Protein AF-A0A844FYM0-F1 (afdb_monomer)

Solvent-accessible surface area (backbone atoms only — not comparable to full-atom values): 5977 Å² total; per-residue (Å²): 106,70,69,58,35,56,45,48,46,68,63,49,56,98,84,57,82,66,56,57,86,72,61,78,51,83,67,73,59,97,50,38,76,73,65,48,74,80,47,81,51,67,36,68,57,50,50,70,39,94,86,45,91,75,50,80,83,86,86,76,77,81,86,45,56,91,77,46,84,79,46,77,67,54,50,52,50,51,51,53,44,53,48,53,52,51,55,52,67,72,75,110

Radius of gyration: 14.8 Å; Cα contacts (8 Å, |Δi|>4): 52; chains: 1; bounding box: 33×29×38 Å

Sequence (92 aa):
MDAWAARLERELPPGLPYSASDNIRFGTGWNTAENYAKGRMLSCCCGGFDFVRAALALEIPYANMRGCVLDAAKARELGSVLLRVAAAALQE

Secondary structure (DSSP, 8-state):
-HHHHHHHHHHS-TTS---GGG---TTSSS--HHHHTT---HHHHHTTSTT-S--------TTTGGG----HHHHHHHHHHHHHHHHHHTT-

Foldseek 3Di:
DLQLQVQLCVQQDVQQDDHSVPDQDACRPPHYPVVCVVDHDPLRVQVPDPPDPHRDDDDDDPPDSVVRDCDPVNVVSSVVSNVVSVVVVSVD

pLDDT: mean 82.73, std 8.9, range [60.91, 95.31]

Mean predicted aligned error: 5.93 Å

Organism: NCBI:txid2606640

Structure (mmCIF, N/CA/C/O b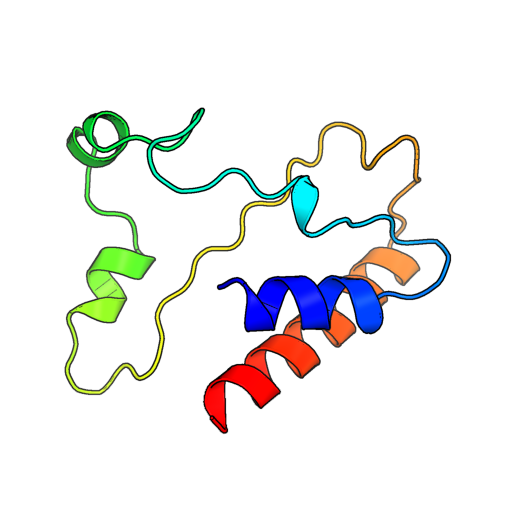ackbone):
data_AF-A0A844FYM0-F1
#
_entry.id   AF-A0A844FYM0-F1
#
loop_
_atom_site.group_PDB
_atom_site.id
_atom_site.type_symbol
_atom_site.label_atom_id
_atom_site.label_alt_id
_atom_site.label_comp_id
_atom_site.label_asym_id
_atom_site.label_entity_id
_atom_site.label_seq_id
_atom_site.pdbx_PDB_ins_code
_atom_site.Cartn_x
_atom_site.Cartn_y
_atom_site.Cartn_z
_atom_site.occupancy
_atom_site.B_iso_or_equiv
_atom_site.auth_seq_id
_atom_site.auth_comp_id
_atom_site.auth_asym_id
_atom_site.auth_atom_id
_atom_site.pdbx_PDB_model_num
ATOM 1 N N . MET A 1 1 ? -1.511 -7.661 -7.608 1.00 70.62 1 MET A N 1
ATOM 2 C CA . MET A 1 1 ? -2.284 -6.586 -6.943 1.00 70.62 1 MET A CA 1
ATOM 3 C C . MET A 1 1 ? -3.513 -7.120 -6.225 1.00 70.62 1 MET A C 1
ATOM 5 O O . MET A 1 1 ? -3.665 -6.786 -5.062 1.00 70.62 1 MET A O 1
ATOM 9 N N . ASP A 1 2 ? -4.335 -7.983 -6.834 1.00 82.06 2 ASP A N 1
ATOM 10 C CA . ASP A 1 2 ? -5.542 -8.502 -6.161 1.00 82.06 2 ASP A CA 1
ATOM 11 C C . ASP A 1 2 ? -5.228 -9.293 -4.873 1.00 82.06 2 ASP A C 1
ATOM 13 O O . ASP A 1 2 ? -5.856 -9.061 -3.844 1.00 82.06 2 ASP A O 1
ATOM 17 N N . ALA A 1 3 ? -4.191 -10.142 -4.880 1.00 86.69 3 ALA A N 1
ATOM 18 C CA . ALA A 1 3 ? -3.743 -10.859 -3.678 1.00 86.69 3 ALA A CA 1
ATOM 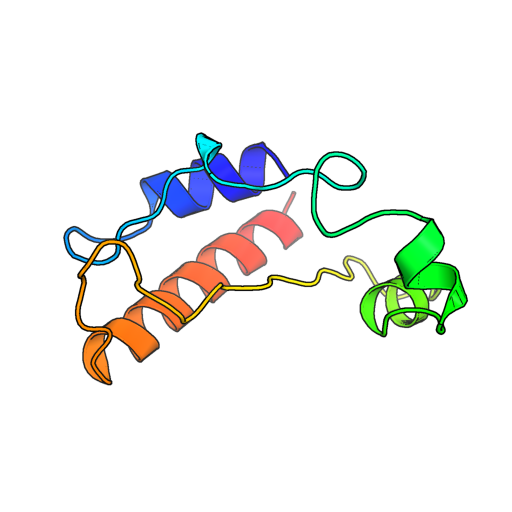19 C C . ALA A 1 3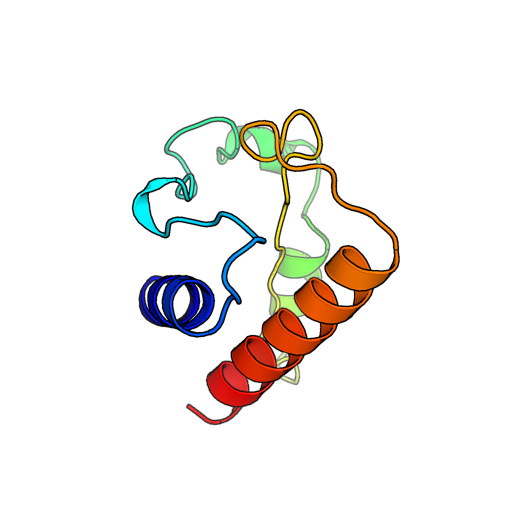 ? -3.246 -9.912 -2.567 1.00 86.69 3 ALA A C 1
ATOM 21 O O . ALA A 1 3 ? -3.570 -10.096 -1.394 1.00 86.69 3 ALA A O 1
ATOM 22 N N . TRP A 1 4 ? -2.510 -8.860 -2.945 1.00 87.19 4 TRP A N 1
ATOM 23 C CA . TRP A 1 4 ? -2.028 -7.827 -2.024 1.00 87.19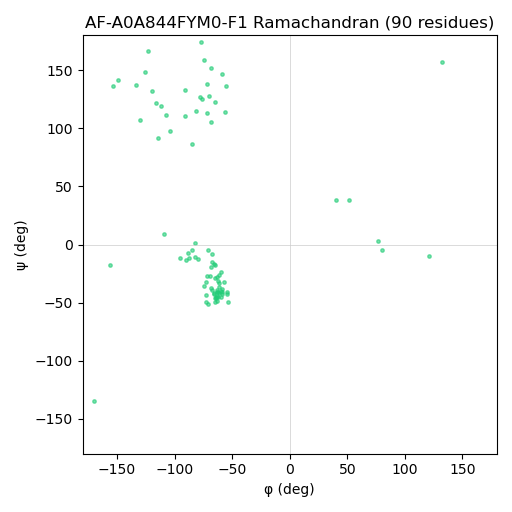 4 TRP A CA 1
ATOM 24 C C . TRP A 1 4 ? -3.196 -7.054 -1.400 1.00 87.19 4 TRP A C 1
ATOM 26 O O . TRP A 1 4 ? -3.249 -6.894 -0.184 1.00 87.19 4 TRP A O 1
ATOM 36 N N . ALA A 1 5 ? -4.172 -6.649 -2.217 1.00 89.38 5 ALA A N 1
ATOM 37 C CA . ALA A 1 5 ? -5.363 -5.935 -1.770 1.00 89.38 5 ALA A CA 1
ATOM 38 C C . ALA A 1 5 ? -6.220 -6.781 -0.819 1.00 89.38 5 ALA A C 1
ATOM 40 O O . ALA A 1 5 ? -6.553 -6.332 0.274 1.00 89.38 5 ALA A O 1
ATOM 41 N N . ALA A 1 6 ? -6.507 -8.034 -1.185 1.00 92.56 6 ALA A N 1
ATOM 42 C CA . ALA A 1 6 ? -7.264 -8.959 -0.340 1.00 92.56 6 ALA A CA 1
ATOM 43 C C . ALA A 1 6 ? -6.558 -9.241 0.996 1.00 92.56 6 ALA A C 1
ATOM 45 O O . ALA A 1 6 ? -7.194 -9.464 2.028 1.00 92.56 6 ALA A O 1
ATOM 46 N N . ARG A 1 7 ? -5.222 -9.244 0.996 1.00 93.69 7 ARG A N 1
ATOM 47 C CA . ARG A 1 7 ? -4.429 -9.397 2.213 1.00 93.69 7 ARG A CA 1
ATOM 48 C C . ARG A 1 7 ? -4.464 -8.146 3.084 1.00 93.69 7 ARG A C 1
ATOM 50 O O . ARG A 1 7 ? -4.655 -8.285 4.288 1.00 93.69 7 ARG A O 1
ATOM 57 N N . LEU A 1 8 ? -4.333 -6.958 2.496 1.00 92.44 8 LEU A N 1
ATOM 58 C CA . LEU A 1 8 ? -4.446 -5.698 3.228 1.00 92.44 8 LEU A CA 1
ATOM 59 C C . LEU A 1 8 ? -5.820 -5.550 3.894 1.00 92.44 8 LEU A C 1
ATOM 61 O O . LEU A 1 8 ? -5.884 -5.225 5.074 1.00 92.44 8 LEU A O 1
ATOM 65 N N . GLU A 1 9 ? -6.901 -5.856 3.172 1.00 93.50 9 GLU A N 1
ATOM 66 C CA . GLU A 1 9 ? -8.269 -5.828 3.710 1.00 93.50 9 GLU A CA 1
ATOM 67 C C . GLU A 1 9 ? -8.454 -6.767 4.902 1.00 93.50 9 GLU A C 1
ATOM 69 O O . GLU A 1 9 ? -9.107 -6.406 5.876 1.00 93.50 9 GLU A O 1
ATOM 74 N N . ARG A 1 10 ? -7.823 -7.943 4.868 1.00 94.88 10 ARG A N 1
ATOM 75 C CA . ARG A 1 10 ? -7.873 -8.908 5.971 1.00 94.88 10 ARG A CA 1
ATOM 76 C C . ARG A 1 10 ? -7.013 -8.510 7.174 1.00 94.88 10 ARG A C 1
ATOM 78 O O . ARG A 1 10 ? -7.362 -8.855 8.298 1.00 94.88 10 ARG A O 1
ATOM 85 N N . GLU A 1 11 ? -5.858 -7.885 6.949 1.00 95.31 11 GLU A N 1
ATOM 86 C CA . GLU A 1 11 ? -4.881 -7.594 8.010 1.00 95.31 11 GLU A CA 1
ATOM 87 C C . GLU A 1 11 ? -5.087 -6.240 8.700 1.00 95.31 11 GLU A C 1
ATOM 89 O O . GLU A 1 11 ? -4.472 -5.995 9.743 1.00 95.31 11 GLU A O 1
ATOM 94 N N . LEU A 1 12 ? -5.912 -5.353 8.138 1.00 92.44 12 LEU A N 1
ATOM 95 C CA . LEU A 1 12 ? -6.217 -4.076 8.771 1.00 92.44 12 LEU A CA 1
ATOM 96 C C . LEU A 1 12 ? -7.114 -4.258 10.008 1.00 92.44 12 LEU A C 1
ATOM 98 O O . LEU A 1 12 ? -8.062 -5.044 9.991 1.00 92.44 12 LEU A O 1
ATOM 102 N N . PRO A 1 13 ? -6.833 -3.525 11.097 1.00 89.12 13 PRO A N 1
ATOM 103 C CA . PRO A 1 13 ? -7.587 -3.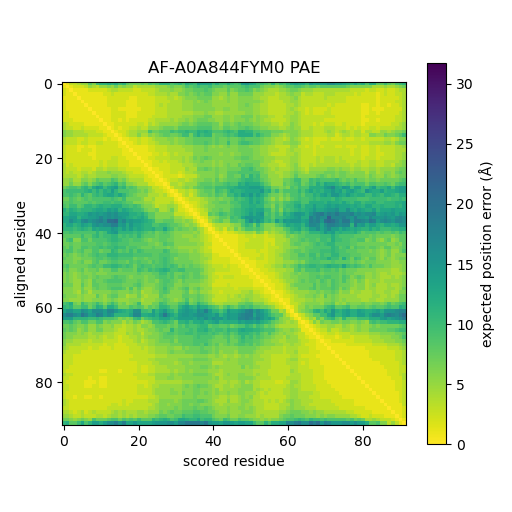618 12.338 1.00 89.12 13 PRO A CA 1
ATOM 104 C C . PRO A 1 13 ? -8.967 -2.941 12.231 1.00 89.12 13 PRO A C 1
ATOM 106 O O . PRO A 1 13 ? -9.156 -2.012 11.431 1.00 89.12 13 PRO A O 1
ATOM 109 N N . PRO A 1 14 ? -9.921 -3.311 13.109 1.00 81.69 14 PRO A N 1
ATOM 110 C CA . PRO A 1 14 ? -11.163 -2.565 13.282 1.00 81.69 14 PRO A CA 1
ATOM 111 C C . PRO A 1 14 ? -10.857 -1.102 13.642 1.00 81.69 14 PRO A C 1
ATOM 113 O O . PRO A 1 14 ? -10.302 -0.817 14.699 1.00 81.69 14 PRO A O 1
ATOM 116 N N . GLY A 1 15 ? -11.196 -0.165 12.753 1.00 85.69 15 GLY A N 1
ATOM 117 C CA . GLY A 1 15 ? -10.904 1.266 12.924 1.00 85.69 15 GLY A CA 1
ATOM 118 C C . GLY A 1 15 ? -10.040 1.877 11.820 1.00 85.69 15 GLY A C 1
ATOM 119 O O . GLY A 1 15 ? -9.960 3.099 11.732 1.00 85.69 15 GLY A O 1
ATOM 120 N N . LEU A 1 16 ? -9.459 1.063 10.937 1.00 88.25 16 LEU A N 1
ATOM 121 C CA . LEU A 1 16 ? -8.820 1.521 9.703 1.00 88.25 16 LEU A CA 1
ATOM 122 C C . LEU A 1 16 ? -9.602 0.986 8.496 1.00 88.25 16 LEU A C 1
ATOM 124 O O . LEU A 1 16 ? -9.345 -0.130 8.048 1.00 88.25 16 LEU A O 1
ATOM 128 N N . PRO A 1 17 ? -10.587 1.742 7.977 1.00 88.00 17 PRO A N 1
ATOM 129 C CA . PRO A 1 17 ? -11.432 1.245 6.904 1.00 88.00 17 PRO A CA 1
ATOM 130 C C . PRO A 1 17 ? -10.653 1.139 5.591 1.00 88.00 17 PRO A C 1
ATOM 132 O O . PRO A 1 17 ? -10.078 2.110 5.107 1.00 88.00 17 PRO A O 1
ATOM 135 N N . TYR A 1 18 ? -10.717 -0.028 4.970 1.00 88.44 18 TYR A N 1
ATOM 136 C CA . TYR A 1 18 ? -10.212 -0.284 3.629 1.00 88.44 18 TYR A CA 1
ATOM 137 C C . TYR A 1 18 ? -11.086 -1.359 3.002 1.00 88.44 18 TYR A C 1
ATOM 139 O O . TYR A 1 18 ? -11.480 -2.292 3.698 1.00 88.44 18 TYR A O 1
ATOM 147 N N . SER A 1 19 ? -11.375 -1.238 1.708 1.00 89.56 19 SER A N 1
ATOM 148 C CA . SER A 1 19 ? -11.915 -2.360 0.954 1.00 89.56 19 SER A CA 1
ATOM 149 C C . SER A 1 19 ? -11.188 -2.528 -0.365 1.00 89.56 19 SER A C 1
ATOM 151 O O . SER A 1 19 ? -10.920 -1.551 -1.068 1.00 89.56 19 SER A O 1
ATOM 153 N N . ALA A 1 20 ? -10.882 -3.777 -0.723 1.00 90.38 20 ALA A N 1
ATOM 154 C CA . ALA A 1 20 ? -10.204 -4.074 -1.976 1.00 90.38 20 ALA A CA 1
ATOM 155 C C . ALA A 1 20 ? -11.036 -3.640 -3.195 1.00 90.38 20 ALA A C 1
ATOM 157 O O . ALA A 1 20 ? -10.461 -3.314 -4.237 1.00 90.38 20 ALA A O 1
ATOM 158 N N . SER A 1 21 ? -12.369 -3.585 -3.064 1.00 90.38 21 SER A N 1
ATOM 159 C CA . SER A 1 21 ? -13.271 -3.115 -4.121 1.00 90.38 21 SER A CA 1
ATOM 160 C C . SER A 1 21 ? -13.154 -1.620 -4.410 1.00 90.38 21 SER A C 1
ATOM 162 O O . SER A 1 21 ? -13.576 -1.183 -5.477 1.00 90.38 21 SER A O 1
ATOM 164 N N . ASP A 1 22 ? -12.590 -0.835 -3.488 1.00 86.19 22 ASP A N 1
ATOM 165 C CA . ASP A 1 22 ? -12.394 0.606 -3.681 1.00 86.19 22 ASP A CA 1
ATOM 166 C C . ASP A 1 22 ? -11.132 0.927 -4.488 1.00 86.19 22 ASP A C 1
ATOM 168 O O . ASP A 1 22 ? -10.918 2.078 -4.875 1.00 86.19 22 ASP A O 1
ATOM 172 N N . ASN A 1 23 ? -10.267 -0.065 -4.729 1.00 85.75 23 ASN A N 1
ATOM 173 C CA . ASN A 1 23 ? -9.046 0.151 -5.489 1.00 85.75 23 ASN A CA 1
ATOM 174 C C . ASN A 1 23 ? -9.386 0.538 -6.928 1.00 85.75 23 ASN A C 1
ATOM 176 O O . ASN A 1 23 ? -10.003 -0.219 -7.680 1.00 85.75 23 ASN A O 1
ATOM 180 N N . ILE A 1 24 ? -8.894 1.700 -7.342 1.00 82.00 24 ILE A N 1
ATOM 181 C CA . ILE A 1 24 ? -9.006 2.151 -8.724 1.00 82.00 24 ILE A CA 1
ATOM 182 C C . ILE A 1 24 ? -7.901 1.463 -9.520 1.00 82.00 24 ILE A C 1
ATOM 184 O O . ILE A 1 24 ? -6.713 1.686 -9.281 1.00 82.00 24 ILE A O 1
ATOM 188 N N . ARG A 1 25 ? -8.289 0.599 -10.460 1.00 78.56 25 ARG A N 1
ATOM 189 C CA . ARG A 1 25 ? -7.334 -0.060 -11.352 1.00 78.56 25 ARG A CA 1
ATOM 190 C C . ARG A 1 25 ? -6.719 0.961 -12.307 1.00 78.56 25 ARG A C 1
ATOM 192 O O . ARG A 1 25 ? -7.327 1.970 -12.667 1.00 78.56 25 ARG A O 1
ATOM 199 N N . PHE A 1 26 ? -5.497 0.677 -12.746 1.00 76.12 26 PHE A N 1
ATOM 200 C CA . PHE A 1 26 ? -4.879 1.457 -13.811 1.00 76.12 26 PHE A CA 1
ATOM 201 C C . PHE A 1 26 ? -5.785 1.470 -15.054 1.00 76.12 26 PHE A C 1
ATOM 203 O O . PHE A 1 26 ? -6.345 0.444 -15.436 1.00 76.12 26 PHE A O 1
ATOM 210 N N . GLY A 1 27 ? -5.935 2.642 -15.664 1.00 75.31 27 GLY A N 1
ATOM 211 C CA . GLY A 1 27 ? -6.761 2.878 -16.844 1.00 75.31 27 GLY A CA 1
ATOM 212 C C . GLY A 1 27 ? -8.258 3.044 -16.573 1.00 75.31 27 GLY A C 1
ATOM 213 O O . GLY A 1 27 ? -8.987 3.353 -17.510 1.00 75.31 27 GLY A O 1
ATOM 214 N N . THR A 1 28 ? -8.739 2.869 -15.335 1.00 79.38 28 THR A N 1
ATOM 215 C CA . THR A 1 28 ? -10.188 2.854 -15.039 1.00 79.38 28 THR A CA 1
ATOM 216 C C . THR A 1 28 ? -10.688 4.078 -14.274 1.00 79.38 28 THR A C 1
ATOM 218 O O . THR A 1 28 ? -11.815 4.085 -13.789 1.00 79.38 28 THR A O 1
ATOM 221 N N . GLY A 1 29 ? -9.859 5.104 -14.108 1.00 78.62 29 GLY A N 1
ATOM 222 C CA . GLY A 1 29 ? -10.218 6.299 -13.356 1.00 78.62 29 GLY A CA 1
ATOM 223 C C . GLY A 1 29 ? -9.179 7.388 -13.548 1.00 78.62 29 GLY A C 1
ATOM 224 O O . GLY A 1 29 ? -8.724 7.628 -14.659 1.00 78.62 29 GLY A O 1
ATOM 225 N N . TRP A 1 30 ? -8.769 8.027 -12.458 1.00 70.75 30 TRP A N 1
ATOM 226 C CA . TRP A 1 30 ? -7.826 9.141 -12.510 1.00 70.75 30 TRP A CA 1
ATOM 227 C C . TRP A 1 30 ? -6.409 8.751 -12.943 1.00 70.75 30 TRP A C 1
ATOM 229 O O . TRP A 1 30 ? -5.659 9.649 -13.292 1.00 70.75 30 TRP A O 1
ATOM 239 N N . ASN A 1 31 ? -6.036 7.464 -12.940 1.00 68.75 31 ASN A N 1
ATOM 240 C CA . ASN A 1 31 ? -4.724 6.987 -13.378 1.00 68.75 31 ASN A CA 1
ATOM 241 C C . ASN A 1 31 ? -4.811 6.342 -14.776 1.00 68.75 31 ASN A C 1
ATOM 243 O O . ASN A 1 31 ? -5.200 5.181 -14.891 1.00 68.75 31 ASN A O 1
ATOM 247 N N . THR A 1 32 ? -4.476 7.086 -15.833 1.00 76.00 32 THR A N 1
ATOM 248 C CA . THR A 1 32 ? -4.516 6.644 -17.244 1.00 76.00 32 THR A CA 1
ATOM 249 C C . THR A 1 32 ? -3.151 6.793 -17.914 1.00 76.00 32 THR A C 1
ATOM 251 O O . THR A 1 32 ? -2.275 7.483 -17.398 1.00 76.00 32 THR A O 1
ATOM 254 N N . ALA A 1 33 ? -2.960 6.192 -19.095 1.00 73.31 33 ALA A N 1
ATOM 255 C CA . ALA A 1 33 ? -1.720 6.334 -19.866 1.00 73.31 33 ALA A CA 1
ATOM 256 C C . ALA A 1 33 ? -1.374 7.801 -20.203 1.00 73.31 33 ALA A C 1
ATOM 258 O O . ALA A 1 33 ? -0.199 8.163 -20.213 1.00 73.31 33 ALA A O 1
ATOM 259 N N . GLU A 1 34 ? -2.373 8.666 -20.409 1.00 75.69 34 GLU A N 1
ATOM 260 C CA . GLU A 1 34 ? -2.162 10.101 -20.664 1.00 75.69 34 GLU A CA 1
ATOM 261 C C . GLU A 1 34 ? -1.494 10.824 -19.491 1.00 75.69 34 GLU A C 1
ATOM 263 O O . GLU A 1 34 ? -0.689 11.731 -19.708 1.00 75.69 34 GLU A O 1
ATOM 268 N N . ASN A 1 35 ? -1.726 10.389 -18.250 1.00 69.06 35 ASN A N 1
ATOM 269 C CA . ASN A 1 35 ? -1.037 10.966 -17.095 1.00 69.06 35 ASN A CA 1
ATOM 270 C C . ASN A 1 35 ? 0.473 10.701 -17.121 1.00 69.06 35 ASN A C 1
ATOM 272 O O . ASN A 1 35 ? 1.244 11.518 -16.619 1.00 69.06 35 ASN A O 1
ATOM 276 N N . TYR A 1 36 ? 0.902 9.598 -17.737 1.00 64.19 36 TYR A N 1
ATOM 277 C CA . TYR A 1 36 ? 2.316 9.236 -17.861 1.00 64.19 36 TYR A CA 1
ATOM 278 C C . TYR A 1 36 ? 3.030 9.999 -18.983 1.00 64.19 36 TYR A C 1
ATOM 280 O O . TYR A 1 36 ? 4.260 10.021 -19.016 1.00 64.19 36 TYR A O 1
ATOM 288 N N . ALA A 1 37 ? 2.298 10.693 -19.865 1.00 68.00 37 ALA A N 1
ATOM 289 C CA . ALA A 1 37 ? 2.904 11.588 -20.854 1.00 68.00 37 ALA A CA 1
ATOM 290 C C . ALA A 1 37 ? 3.594 12.805 -20.201 1.00 68.00 37 ALA A C 1
ATOM 292 O O . ALA A 1 37 ? 4.440 13.443 -20.823 1.00 68.00 37 ALA A O 1
ATOM 293 N N . LYS A 1 38 ? 3.281 13.103 -18.929 1.00 68.81 38 LYS A N 1
ATOM 294 C CA . LYS A 1 38 ? 3.909 14.175 -18.135 1.00 68.81 38 LYS A CA 1
ATOM 295 C C . LYS A 1 38 ? 5.245 13.775 -17.495 1.00 68.81 38 LYS A C 1
ATOM 297 O O . LYS A 1 38 ? 5.843 14.579 -16.785 1.00 68.81 38 LYS A O 1
ATOM 302 N N . GLY A 1 39 ? 5.710 12.551 -17.734 1.00 69.38 39 GLY A N 1
ATOM 303 C CA . GLY A 1 39 ? 6.938 12.007 -17.168 1.00 69.38 39 GLY A CA 1
ATOM 304 C C . GLY A 1 39 ? 6.726 10.614 -16.587 1.00 69.38 39 GLY A C 1
ATOM 305 O O . GLY A 1 39 ? 5.619 10.213 -16.231 1.00 69.38 39 GLY A O 1
ATOM 306 N N . ARG A 1 40 ? 7.816 9.852 -16.490 1.00 70.44 40 ARG A N 1
ATOM 307 C CA . ARG A 1 40 ? 7.786 8.496 -15.940 1.00 70.44 40 ARG A CA 1
ATOM 308 C C . ARG A 1 40 ? 7.718 8.564 -14.408 1.00 70.44 40 ARG A C 1
ATOM 310 O O . ARG A 1 40 ? 8.558 9.209 -13.787 1.00 70.44 40 ARG A O 1
ATOM 317 N N . MET A 1 41 ? 6.742 7.882 -13.799 1.00 75.25 41 MET A N 1
ATOM 318 C CA . MET A 1 41 ? 6.687 7.724 -12.338 1.00 75.25 41 MET A CA 1
ATOM 319 C C . MET A 1 41 ? 7.958 7.043 -11.816 1.00 75.25 41 MET A C 1
ATOM 321 O O . MET A 1 41 ? 8.501 6.155 -12.476 1.00 75.25 41 MET A O 1
ATOM 325 N N . LEU A 1 42 ? 8.393 7.400 -10.602 1.00 80.69 42 LEU A N 1
ATOM 326 C CA . LEU A 1 42 ? 9.592 6.824 -9.982 1.00 80.69 42 LEU A CA 1
ATOM 327 C C . LEU A 1 42 ? 9.533 5.291 -9.920 1.00 80.69 42 LEU A C 1
ATOM 329 O O . LEU A 1 42 ? 10.519 4.637 -10.239 1.00 80.69 42 LEU A O 1
ATOM 333 N N . SER A 1 43 ? 8.372 4.710 -9.599 1.00 82.12 43 SER A N 1
ATOM 334 C CA . SER A 1 43 ? 8.171 3.254 -9.601 1.00 82.12 43 SER A CA 1
ATOM 335 C C . SER A 1 43 ? 8.436 2.627 -10.977 1.00 82.12 43 SER A C 1
ATOM 337 O O . SER A 1 43 ? 9.099 1.600 -11.064 1.00 82.12 43 SER A O 1
ATOM 339 N N . CYS A 1 44 ? 8.011 3.272 -12.066 1.00 76.94 44 CYS A N 1
ATOM 340 C CA . CYS A 1 44 ? 8.282 2.822 -13.434 1.00 76.94 44 CYS A CA 1
ATOM 341 C C . CYS A 1 44 ? 9.749 3.012 -13.853 1.00 76.94 44 CYS A C 1
ATOM 343 O O . CYS A 1 44 ? 10.231 2.300 -14.735 1.00 76.94 44 CYS A O 1
ATOM 345 N N . CYS A 1 45 ? 10.459 3.987 -13.277 1.00 82.31 45 CYS A N 1
ATOM 346 C CA . CYS A 1 45 ? 11.905 4.124 -13.459 1.00 82.31 45 CYS A CA 1
ATOM 347 C C . CYS A 1 45 ? 12.641 2.998 -12.723 1.00 82.31 45 CYS A C 1
ATOM 349 O O . CYS A 1 45 ? 13.436 2.285 -13.326 1.00 82.31 45 CYS A O 1
ATOM 351 N N . CYS A 1 46 ? 12.332 2.805 -11.439 1.00 86.81 46 CYS A N 1
ATOM 352 C CA . CYS A 1 46 ? 12.956 1.797 -10.587 1.00 86.81 46 CYS A CA 1
ATOM 353 C C . CYS A 1 46 ? 12.684 0.367 -11.066 1.00 86.81 46 CYS A C 1
ATOM 355 O O . CYS A 1 46 ? 13.584 -0.461 -11.039 1.00 86.81 46 CYS A O 1
ATOM 357 N N . GLY A 1 47 ? 11.472 0.079 -11.546 1.00 86.25 47 GLY A N 1
ATOM 358 C CA . GLY A 1 47 ? 11.112 -1.245 -12.058 1.00 86.25 47 GLY A CA 1
ATOM 359 C C . GLY A 1 47 ? 11.835 -1.651 -13.346 1.00 86.25 47 GLY A C 1
ATOM 360 O O . GLY A 1 47 ? 11.699 -2.790 -13.769 1.00 86.25 47 GLY A O 1
ATOM 361 N N . GLY A 1 48 ? 12.585 -0.742 -13.978 1.00 85.69 48 GLY A N 1
ATOM 362 C CA . GLY A 1 48 ? 13.404 -1.050 -15.152 1.00 85.69 48 GLY A CA 1
ATOM 363 C C . GLY A 1 48 ? 14.793 -1.607 -14.831 1.00 85.69 48 GLY A C 1
ATOM 364 O O . GLY A 1 48 ? 15.523 -1.932 -15.760 1.00 85.69 48 GLY A O 1
ATOM 365 N N . PHE A 1 49 ? 15.185 -1.677 -13.556 1.00 89.94 49 PHE A N 1
ATOM 366 C CA . PHE A 1 49 ? 16.481 -2.221 -13.154 1.00 89.94 49 PHE A CA 1
ATOM 367 C C . PHE A 1 49 ? 16.394 -3.720 -12.860 1.00 89.94 49 PHE A C 1
ATOM 369 O O . PHE A 1 49 ? 15.562 -4.143 -12.059 1.00 89.94 49 PHE A O 1
ATOM 376 N N . ASP A 1 50 ? 17.333 -4.500 -13.400 1.00 90.69 50 ASP A N 1
ATOM 377 C CA . ASP A 1 50 ? 17.370 -5.968 -13.258 1.00 90.69 50 ASP A CA 1
ATOM 378 C C . ASP A 1 50 ? 17.471 -6.454 -11.801 1.00 90.69 50 ASP A C 1
ATOM 380 O O . ASP A 1 50 ? 17.085 -7.575 -11.475 1.00 90.69 50 ASP A O 1
ATOM 384 N N . PHE A 1 51 ? 17.985 -5.612 -10.900 1.00 89.25 51 PHE A N 1
ATOM 385 C CA . PHE A 1 51 ? 18.121 -5.927 -9.476 1.00 89.25 51 PHE A CA 1
ATOM 386 C C . PHE A 1 51 ? 16.877 -5.576 -8.641 1.00 89.25 51 PHE A C 1
ATOM 388 O O . PHE A 1 51 ? 16.823 -5.898 -7.452 1.00 89.25 51 PHE A O 1
ATOM 395 N N . VAL A 1 52 ? 15.876 -4.902 -9.217 1.00 87.69 52 VAL A N 1
ATOM 396 C CA . VAL A 1 52 ? 14.661 -4.498 -8.501 1.00 87.69 52 VAL A CA 1
ATOM 397 C C . VAL A 1 52 ? 13.603 -5.587 -8.629 1.00 87.69 52 VAL A C 1
ATOM 399 O O . VAL A 1 52 ? 13.013 -5.787 -9.684 1.00 87.69 52 VAL A O 1
ATOM 402 N N . ARG A 1 53 ? 13.315 -6.273 -7.517 1.00 81.38 53 ARG A N 1
ATOM 403 C CA . ARG A 1 53 ? 12.287 -7.328 -7.477 1.00 81.38 53 ARG A CA 1
ATOM 404 C C . ARG A 1 53 ? 10.852 -6.806 -7.542 1.00 81.38 53 ARG A C 1
ATOM 406 O O . ARG A 1 53 ? 9.982 -7.492 -8.063 1.00 81.38 53 ARG A O 1
ATOM 413 N N . ALA A 1 54 ? 10.595 -5.620 -6.994 1.00 80.31 54 ALA A N 1
ATOM 414 C CA . ALA A 1 54 ? 9.286 -4.981 -7.048 1.00 80.31 54 ALA A CA 1
ATOM 415 C C . ALA A 1 54 ? 9.427 -3.459 -6.948 1.00 80.31 54 ALA A C 1
ATOM 417 O O . ALA A 1 54 ? 10.155 -2.950 -6.096 1.00 80.31 54 ALA A O 1
ATOM 418 N N . ALA A 1 55 ? 8.685 -2.737 -7.786 1.00 83.75 55 ALA A N 1
ATOM 419 C CA . ALA A 1 55 ? 8.552 -1.288 -7.721 1.00 83.75 55 ALA A CA 1
ATOM 420 C C . ALA A 1 55 ? 7.065 -0.928 -7.758 1.00 83.75 55 ALA A C 1
ATOM 422 O O . ALA A 1 55 ? 6.402 -1.069 -8.783 1.00 83.75 55 ALA A O 1
ATOM 423 N N . LEU A 1 56 ? 6.530 -0.496 -6.617 1.00 77.31 56 LEU A N 1
ATOM 424 C CA . LEU A 1 56 ? 5.104 -0.247 -6.423 1.00 77.31 56 LEU A CA 1
ATOM 425 C C . LEU A 1 56 ? 4.892 1.175 -5.908 1.00 77.31 56 LEU A C 1
ATOM 427 O O . LEU A 1 56 ? 5.720 1.706 -5.170 1.00 77.31 56 LEU A O 1
ATOM 431 N N . ALA A 1 57 ? 3.767 1.774 -6.284 1.00 77.19 57 ALA A N 1
ATOM 432 C CA . ALA A 1 57 ? 3.272 3.010 -5.699 1.00 77.19 57 ALA A CA 1
ATOM 433 C C . ALA A 1 57 ? 1.898 2.728 -5.085 1.00 77.19 57 ALA A C 1
ATOM 435 O O . ALA A 1 57 ? 1.053 2.100 -5.724 1.00 77.19 57 ALA A O 1
ATOM 436 N N . LEU A 1 58 ? 1.699 3.169 -3.845 1.00 75.50 58 LEU A N 1
ATOM 437 C CA . LEU A 1 58 ? 0.408 3.139 -3.170 1.00 75.50 58 LEU A CA 1
ATOM 438 C C . LEU A 1 58 ? -0.008 4.580 -2.909 1.00 75.50 58 LEU A C 1
ATOM 440 O O . LEU A 1 58 ? 0.702 5.322 -2.232 1.00 75.50 58 LEU A O 1
ATOM 444 N N . GLU A 1 59 ? -1.162 4.959 -3.434 1.00 75.38 59 GLU A N 1
ATOM 445 C CA . GLU A 1 59 ? -1.706 6.302 -3.287 1.00 75.38 59 GLU A CA 1
ATOM 446 C C . GLU A 1 59 ? -2.951 6.222 -2.408 1.00 75.38 59 GLU A C 1
ATOM 448 O O . GLU A 1 59 ? -3.910 5.520 -2.725 1.00 75.38 59 GLU A O 1
ATOM 453 N N . ILE A 1 60 ? -2.912 6.910 -1.267 1.00 70.38 60 ILE A N 1
ATOM 454 C CA . ILE A 1 60 ? -3.990 6.896 -0.278 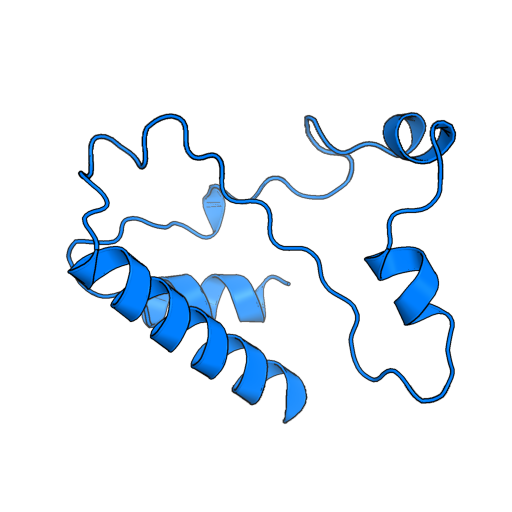1.00 70.38 60 ILE A CA 1
ATOM 455 C C . ILE A 1 60 ? -4.701 8.250 -0.354 1.00 70.38 60 ILE A C 1
ATOM 457 O O . ILE A 1 60 ? -4.098 9.264 0.013 1.00 70.38 60 ILE A O 1
ATOM 461 N N . PRO A 1 61 ? -5.963 8.311 -0.822 1.00 64.44 61 PRO A N 1
ATOM 462 C CA . PRO A 1 61 ? -6.706 9.560 -0.859 1.00 64.44 61 PRO A CA 1
ATOM 463 C C . PRO A 1 61 ? -7.007 10.008 0.574 1.00 64.44 61 PRO A C 1
ATOM 465 O O . PRO A 1 61 ? -7.873 9.469 1.259 1.00 64.44 61 PRO A O 1
ATOM 468 N N . TYR A 1 62 ? -6.282 11.027 1.025 1.00 61.09 62 TYR A N 1
ATOM 469 C CA . TYR A 1 62 ? -6.338 11.530 2.400 1.00 61.09 62 TYR A CA 1
ATOM 470 C C . TYR A 1 62 ? -7.645 12.269 2.743 1.00 61.09 62 TYR A C 1
ATOM 472 O O . TYR A 1 62 ? -7.834 12.691 3.879 1.00 61.09 62 TYR A O 1
ATOM 480 N N . ALA A 1 63 ? -8.540 12.474 1.770 1.00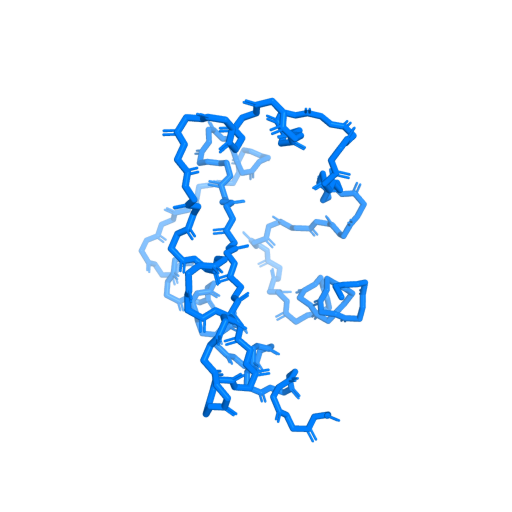 60.91 63 ALA A N 1
ATOM 481 C CA . ALA A 1 63 ? -9.598 13.476 1.877 1.00 60.91 63 ALA A CA 1
ATOM 482 C C . ALA A 1 63 ? -10.684 13.141 2.910 1.00 60.91 63 ALA A C 1
ATOM 484 O O . ALA A 1 63 ? -11.306 14.060 3.437 1.00 60.91 63 ALA A O 1
ATOM 485 N N . ASN A 1 64 ? -10.941 11.863 3.206 1.00 68.38 64 ASN A N 1
ATOM 486 C CA . ASN A 1 64 ? -12.010 11.527 4.147 1.00 68.38 64 ASN A CA 1
ATOM 487 C C . ASN A 1 64 ? -11.911 10.184 4.879 1.00 68.38 64 ASN A C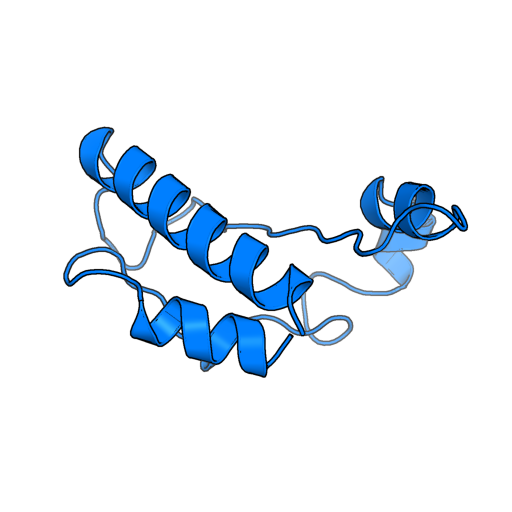 1
ATOM 489 O O . ASN A 1 64 ? -12.618 10.067 5.867 1.00 68.38 64 ASN A O 1
ATOM 493 N N . MET A 1 65 ? -11.112 9.185 4.469 1.00 75.62 65 MET A N 1
ATOM 494 C CA . MET A 1 65 ? -10.999 7.867 5.148 1.00 75.62 65 MET A CA 1
ATOM 495 C C . MET A 1 65 ? -12.353 7.309 5.657 1.00 75.62 65 MET A C 1
ATOM 497 O O . MET A 1 65 ? -12.457 6.785 6.764 1.00 75.62 65 MET A O 1
ATOM 501 N N . ARG A 1 66 ? -13.434 7.501 4.880 1.00 80.62 66 ARG A N 1
ATOM 502 C CA . ARG A 1 66 ? -14.828 7.186 5.270 1.00 80.62 66 ARG A CA 1
ATOM 503 C C . ARG A 1 66 ? -15.281 7.772 6.623 1.00 80.62 66 ARG A C 1
ATOM 505 O O . ARG A 1 66 ? -15.996 7.128 7.381 1.00 80.62 66 ARG A O 1
ATOM 512 N N . GLY A 1 67 ? -14.862 8.992 6.936 1.00 80.81 67 GLY A N 1
ATOM 513 C CA . GLY A 1 67 ? -15.136 9.663 8.207 1.00 80.81 67 GLY A CA 1
ATOM 514 C C . GLY A 1 67 ? -14.275 9.174 9.376 1.00 80.81 67 GLY A C 1
ATOM 515 O O . GLY A 1 67 ? -14.467 9.643 10.496 1.00 80.81 67 GLY A O 1
ATOM 516 N N . CYS A 1 68 ? -13.324 8.259 9.153 1.00 83.69 68 CYS A N 1
ATOM 517 C CA . CYS A 1 68 ? -12.400 7.834 10.196 1.00 83.69 68 CYS A CA 1
ATOM 518 C C . CYS A 1 68 ? -11.324 8.899 10.435 1.00 83.69 68 CYS A C 1
ATOM 520 O O . CYS A 1 68 ? -10.586 9.286 9.530 1.00 83.69 68 CYS A O 1
ATOM 522 N N . VAL A 1 69 ? -11.194 9.333 11.688 1.00 86.62 69 VAL A N 1
ATOM 523 C CA . VAL A 1 69 ? -10.073 10.171 12.117 1.00 86.62 69 VAL A CA 1
ATOM 524 C C . VAL A 1 69 ? -8.805 9.320 12.153 1.00 86.62 69 VAL A C 1
ATOM 526 O O . VAL A 1 69 ? -8.677 8.428 12.999 1.00 86.62 69 VAL A O 1
ATOM 529 N N . LEU A 1 70 ? -7.865 9.624 11.256 1.00 84.50 70 LEU A N 1
ATOM 530 C CA . LEU A 1 70 ? -6.529 9.036 11.226 1.00 84.50 70 LEU A CA 1
ATOM 531 C C . LEU A 1 70 ? -5.598 9.809 12.171 1.00 84.50 70 LEU A C 1
ATOM 533 O O . LEU A 1 70 ? -4.915 10.752 11.775 1.00 84.50 70 LEU A O 1
ATOM 537 N N . ASP A 1 71 ? -5.602 9.425 13.444 1.00 89.31 71 ASP A N 1
ATOM 538 C CA . ASP A 1 71 ? -4.657 9.937 14.436 1.00 89.31 71 ASP A CA 1
ATOM 539 C C . ASP A 1 71 ? -3.260 9.293 14.297 1.00 89.31 71 ASP A C 1
ATOM 541 O O . ASP A 1 71 ? -3.029 8.369 13.511 1.00 89.31 71 ASP A O 1
ATOM 545 N N . ALA A 1 72 ? -2.299 9.783 15.083 1.00 91.94 72 ALA A N 1
ATOM 546 C CA . ALA A 1 72 ? -0.920 9.310 15.025 1.00 91.94 72 ALA A CA 1
ATOM 547 C C . ALA A 1 72 ? -0.756 7.830 15.416 1.00 91.94 72 ALA A C 1
ATOM 549 O O . ALA A 1 72 ? 0.202 7.191 14.979 1.00 91.94 72 ALA A O 1
ATOM 550 N N . ALA A 1 73 ? -1.625 7.274 16.264 1.00 92.62 73 ALA A N 1
ATOM 551 C CA . ALA A 1 73 ? -1.545 5.863 16.637 1.00 92.62 73 ALA A CA 1
ATOM 552 C C . ALA A 1 73 ? -1.987 4.989 15.458 1.00 92.62 73 ALA A C 1
ATOM 554 O O . ALA A 1 73 ? -1.230 4.124 15.015 1.00 92.62 73 ALA A O 1
ATOM 555 N N . LYS A 1 74 ? -3.137 5.316 14.863 1.0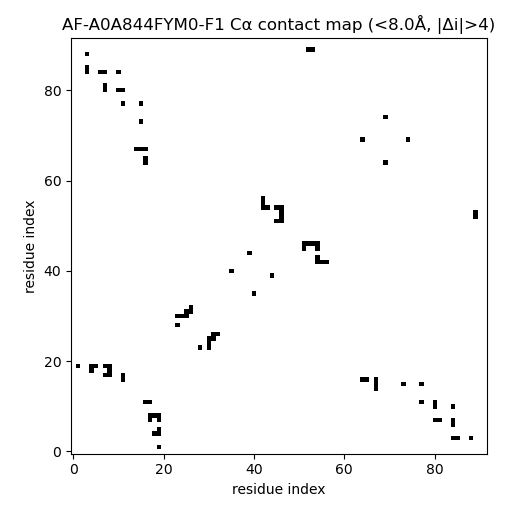0 90.06 74 LYS A N 1
ATOM 556 C CA . LYS A 1 74 ? -3.665 4.636 13.677 1.00 90.06 74 LYS A CA 1
ATOM 557 C C . LYS A 1 74 ? -2.748 4.756 12.463 1.00 90.06 74 LYS A C 1
ATOM 559 O O . LYS A 1 74 ? -2.601 3.794 11.720 1.00 90.06 74 LYS A O 1
ATOM 564 N N . ALA A 1 75 ? -2.083 5.896 12.266 1.00 89.31 75 ALA A N 1
ATOM 565 C CA . ALA A 1 75 ? -1.110 6.055 11.183 1.00 89.31 75 ALA A CA 1
ATOM 566 C C . ALA A 1 75 ? 0.087 5.093 11.326 1.00 89.31 75 ALA A C 1
ATOM 568 O O . ALA A 1 75 ? 0.524 4.492 10.344 1.00 89.31 75 ALA A O 1
ATOM 569 N N . ARG A 1 76 ? 0.599 4.900 12.551 1.00 93.69 76 ARG A N 1
ATOM 570 C CA . ARG A 1 76 ? 1.679 3.931 12.821 1.00 93.69 76 ARG A CA 1
ATOM 571 C C . ARG A 1 76 ? 1.211 2.493 12.631 1.00 93.69 76 ARG A C 1
ATOM 573 O O . ARG A 1 76 ? 1.957 1.665 12.106 1.00 93.69 76 ARG A O 1
ATOM 580 N N . GLU A 1 77 ? -0.016 2.203 13.040 1.00 92.75 77 GLU A N 1
ATOM 581 C CA . GLU A 1 77 ? -0.622 0.889 12.861 1.00 92.75 77 GLU A CA 1
ATOM 582 C C . GLU A 1 77 ? -0.831 0.564 11.376 1.00 92.75 77 GLU A C 1
ATOM 584 O O . GLU A 1 77 ? -0.386 -0.488 10.918 1.00 92.75 77 GLU A O 1
ATOM 589 N N . LEU A 1 78 ? -1.372 1.509 10.599 1.00 90.25 78 LEU A N 1
ATOM 590 C CA . LEU A 1 78 ? -1.486 1.415 9.143 1.00 90.25 78 LEU A CA 1
ATOM 591 C C . LEU A 1 78 ? -0.125 1.124 8.499 1.00 90.25 78 LEU A C 1
ATOM 593 O O . LEU A 1 78 ? -0.004 0.179 7.724 1.00 90.25 78 LEU A O 1
ATOM 597 N N . GLY A 1 79 ? 0.913 1.887 8.854 1.00 90.75 79 GLY A N 1
ATOM 598 C CA . GLY A 1 79 ? 2.270 1.663 8.348 1.00 90.75 79 GLY A CA 1
ATOM 599 C C . GLY A 1 79 ? 2.815 0.272 8.688 1.00 90.75 79 GLY A C 1
ATOM 600 O O . GLY A 1 79 ? 3.420 -0.382 7.839 1.00 90.75 79 GLY A O 1
ATOM 601 N N . SER A 1 80 ? 2.549 -0.217 9.901 1.00 94.62 80 SER A N 1
ATOM 602 C CA . SER A 1 80 ? 2.976 -1.550 10.345 1.00 94.62 80 SER A CA 1
ATOM 603 C C . SER A 1 80 ? 2.289 -2.664 9.554 1.00 94.62 80 SER A C 1
ATOM 605 O O . SER A 1 80 ? 2.942 -3.630 9.159 1.00 94.62 80 SER A O 1
ATOM 607 N N . VAL A 1 81 ? 0.987 -2.528 9.286 1.00 94.19 81 VAL A N 1
ATOM 608 C CA . VAL A 1 81 ? 0.231 -3.476 8.454 1.00 94.19 81 VAL A CA 1
ATOM 609 C C . VAL A 1 81 ? 0.753 -3.448 7.017 1.00 94.19 81 VAL A C 1
ATOM 611 O O . VAL A 1 81 ? 1.093 -4.498 6.478 1.00 94.19 81 VAL A O 1
ATOM 614 N N . LEU A 1 82 ? 0.903 -2.262 6.415 1.00 91.12 82 LEU A N 1
ATOM 615 C CA . LEU A 1 82 ? 1.426 -2.109 5.052 1.00 91.12 82 LEU A CA 1
ATOM 616 C C . LEU A 1 82 ? 2.791 -2.782 4.881 1.00 91.12 82 LEU A C 1
ATOM 618 O O . LEU A 1 82 ? 3.007 -3.481 3.892 1.00 91.12 82 LEU A O 1
ATOM 622 N N . LEU A 1 83 ? 3.687 -2.622 5.859 1.00 91.31 83 LEU A N 1
ATOM 623 C CA . LEU A 1 83 ? 4.999 -3.261 5.835 1.00 91.31 83 LEU A CA 1
ATOM 624 C C . LEU A 1 83 ? 4.895 -4.791 5.864 1.00 91.31 83 LEU A C 1
ATOM 626 O O . LEU A 1 83 ? 5.580 -5.450 5.085 1.00 91.31 83 LEU A O 1
ATOM 630 N N . ARG A 1 84 ? 4.035 -5.367 6.715 1.00 92.94 84 ARG A N 1
ATOM 631 C CA . ARG A 1 84 ? 3.833 -6.827 6.767 1.00 92.94 84 ARG A CA 1
ATOM 632 C C . ARG A 1 84 ? 3.289 -7.378 5.454 1.00 92.94 84 ARG A C 1
ATOM 634 O O . ARG A 1 84 ? 3.796 -8.383 4.957 1.00 92.94 84 ARG A O 1
ATOM 641 N N . VAL A 1 85 ? 2.291 -6.710 4.878 1.00 91.94 85 VAL A N 1
ATOM 642 C CA . VAL A 1 85 ? 1.680 -7.127 3.609 1.00 91.94 85 VAL A CA 1
ATOM 643 C C . VAL A 1 85 ? 2.692 -7.019 2.464 1.00 91.94 85 VAL A C 1
ATOM 645 O O . VAL A 1 85 ? 2.801 -7.939 1.655 1.00 91.94 85 VAL A O 1
ATOM 648 N N . ALA A 1 86 ? 3.477 -5.938 2.417 1.00 88.06 86 ALA A N 1
ATOM 649 C CA . ALA A 1 86 ? 4.543 -5.766 1.432 1.00 88.06 86 ALA A CA 1
ATOM 650 C C . ALA A 1 86 ? 5.649 -6.820 1.582 1.00 88.06 86 ALA A C 1
ATOM 652 O O . ALA A 1 86 ? 6.055 -7.416 0.589 1.00 88.06 86 ALA A O 1
ATOM 653 N N . ALA A 1 87 ? 6.105 -7.092 2.808 1.00 89.00 87 ALA A N 1
ATOM 654 C CA . ALA A 1 87 ? 7.123 -8.105 3.071 1.00 89.00 87 ALA A CA 1
ATOM 655 C C . ALA A 1 87 ? 6.673 -9.488 2.594 1.00 89.00 87 ALA A C 1
ATOM 657 O O . ALA A 1 87 ? 7.443 -10.196 1.950 1.00 89.00 87 ALA A O 1
ATOM 658 N N . ALA A 1 88 ? 5.415 -9.848 2.845 1.00 88.75 88 ALA A N 1
ATOM 659 C CA . ALA A 1 88 ? 4.898 -11.128 2.399 1.00 88.75 88 ALA A CA 1
ATOM 660 C C . ALA A 1 88 ? 4.772 -11.222 0.871 1.00 88.75 88 ALA A C 1
ATOM 662 O O . ALA A 1 88 ? 5.117 -12.250 0.301 1.00 88.75 88 ALA A O 1
ATOM 663 N N . ALA A 1 89 ? 4.376 -10.136 0.200 1.00 84.00 89 ALA A N 1
ATOM 664 C CA . ALA A 1 89 ? 4.332 -10.080 -1.263 1.00 84.00 89 ALA A CA 1
ATOM 665 C C . ALA A 1 89 ? 5.719 -10.188 -1.926 1.00 84.00 89 ALA A C 1
ATOM 667 O O . ALA A 1 89 ? 5.805 -10.471 -3.115 1.00 84.00 89 ALA A O 1
ATOM 668 N N . LEU A 1 90 ? 6.806 -9.954 -1.182 1.00 81.75 90 LEU A N 1
ATOM 669 C CA . LEU A 1 90 ? 8.176 -10.161 -1.657 1.00 81.75 90 LEU A CA 1
ATOM 670 C C . LEU A 1 90 ? 8.674 -11.599 -1.439 1.00 81.75 90 LEU A C 1
ATOM 672 O O . LEU A 1 90 ? 9.742 -11.943 -1.944 1.00 81.75 90 LEU A O 1
ATOM 676 N N . GLN A 1 91 ? 7.971 -12.424 -0.664 1.00 79.75 91 GLN A N 1
ATOM 677 C CA . GLN A 1 91 ? 8.343 -13.824 -0.419 1.00 79.75 91 GLN A CA 1
ATOM 678 C C . GLN A 1 91 ? 7.639 -14.812 -1.357 1.00 79.75 91 GLN A C 1
ATOM 680 O O . GLN A 1 91 ? 8.032 -15.977 -1.400 1.00 79.75 91 GLN A O 1
ATOM 685 N N . GLU A 1 92 ? 6.632 -14.338 -2.088 1.00 63.12 92 GLU A N 1
ATOM 686 C CA . GLU A 1 92 ? 5.991 -15.010 -3.225 1.00 63.12 92 GLU A CA 1
ATOM 687 C C . GLU A 1 92 ? 6.819 -14.813 -4.512 1.00 63.12 92 GLU A C 1
ATOM 689 O O . GLU A 1 92 ? 6.778 -15.726 -5.365 1.00 63.12 92 GLU A O 1
#